Protein AF-A0A355V8D1-F1 (afdb_monomer_lite)

Foldseek 3Di:
DAPWEWEDEPQWTKAQQLARTHDPCVCVDPQFAFPDKAWQDDPPPDPGTYIYTYTPGHDDDPRIDTHHLVRNCVPVHDVSSVRVVSSSVVVVVCVVPVDD

Structure (mmCIF, N/CA/C/O backbone):
data_AF-A0A355V8D1-F1
#
_entry.id   AF-A0A355V8D1-F1
#
loop_
_atom_site.group_PDB
_atom_site.id
_atom_site.type_symbol
_atom_site.label_atom_id
_atom_site.label_alt_id
_atom_site.label_comp_id
_atom_site.label_asym_id
_atom_site.label_entity_id
_atom_site.label_seq_id
_atom_site.pdbx_PDB_ins_code
_atom_site.Cartn_x
_atom_site.Cartn_y
_atom_site.Cartn_z
_atom_site.occupancy
_atom_site.B_iso_or_equiv
_atom_site.auth_seq_id
_atom_site.auth_comp_id
_atom_site.auth_asym_id
_atom_site.auth_atom_id
_atom_site.pdbx_PDB_model_num
ATOM 1 N N . MET A 1 1 ? 16.409 -4.535 7.426 1.00 49.09 1 MET A N 1
ATOM 2 C CA . MET A 1 1 ? 14.971 -4.780 7.172 1.00 49.09 1 MET A CA 1
ATOM 3 C C . MET A 1 1 ? 14.286 -3.424 7.052 1.00 49.09 1 MET A C 1
ATOM 5 O O . MET A 1 1 ? 14.734 -2.518 7.747 1.00 49.09 1 MET A O 1
ATOM 9 N N . PRO A 1 2 ? 13.299 -3.250 6.157 1.00 59.41 2 PRO A N 1
ATOM 10 C CA . PRO A 1 2 ? 12.548 -1.995 6.030 1.00 59.41 2 PRO A CA 1
ATOM 11 C C . PRO A 1 2 ? 11.915 -1.615 7.371 1.00 59.41 2 PRO A C 1
ATOM 13 O O . PRO A 1 2 ? 11.513 -2.493 8.135 1.00 59.41 2 PRO A O 1
ATOM 16 N N . ALA A 1 3 ? 11.844 -0.319 7.663 1.00 76.69 3 ALA A N 1
ATOM 17 C CA . ALA A 1 3 ? 11.370 0.161 8.962 1.00 76.69 3 ALA A CA 1
ATOM 18 C C . ALA A 1 3 ? 9.845 0.016 9.118 1.00 76.69 3 ALA A C 1
ATOM 20 O O . ALA A 1 3 ? 9.352 -0.227 10.217 1.00 76.69 3 ALA A O 1
ATOM 21 N N . ALA A 1 4 ? 9.103 0.132 8.013 1.00 88.69 4 ALA A N 1
ATOM 22 C CA . ALA A 1 4 ? 7.654 -0.021 7.966 1.00 88.69 4 ALA A CA 1
ATOM 23 C C . ALA A 1 4 ? 7.181 -0.381 6.549 1.00 88.69 4 ALA A C 1
ATOM 25 O O . ALA A 1 4 ? 7.914 -0.212 5.568 1.00 88.69 4 ALA A O 1
ATOM 26 N N . VAL A 1 5 ? 5.942 -0.859 6.450 1.00 92.62 5 VAL A N 1
ATOM 27 C CA . VAL A 1 5 ? 5.268 -1.150 5.181 1.00 92.62 5 VAL A CA 1
ATOM 28 C C . VAL A 1 5 ? 3.942 -0.395 5.086 1.00 92.62 5 VAL A C 1
ATOM 30 O O . VAL A 1 5 ? 3.227 -0.261 6.074 1.00 92.62 5 VAL A O 1
ATOM 33 N N . ILE A 1 6 ? 3.611 0.101 3.899 1.00 94.19 6 ILE A N 1
ATOM 34 C CA . ILE A 1 6 ? 2.300 0.660 3.560 1.00 94.19 6 ILE A CA 1
ATOM 35 C C . ILE A 1 6 ? 1.554 -0.398 2.763 1.00 94.19 6 ILE A C 1
ATOM 37 O O . ILE A 1 6 ? 2.097 -0.943 1.803 1.00 94.19 6 ILE A O 1
ATOM 41 N N . LEU A 1 7 ? 0.321 -0.701 3.149 1.00 95.00 7 LEU A N 1
ATOM 42 C CA . LEU A 1 7 ? -0.472 -1.724 2.479 1.00 95.00 7 LEU A CA 1
ATOM 43 C C . LEU A 1 7 ? -1.506 -1.069 1.559 1.00 95.00 7 LEU A C 1
ATOM 45 O O . LEU A 1 7 ? -2.237 -0.172 1.979 1.00 95.00 7 LEU A O 1
ATOM 49 N N . PHE A 1 8 ? -1.578 -1.545 0.319 1.00 96.00 8 PHE A N 1
ATOM 50 C CA . PHE A 1 8 ? -2.573 -1.151 -0.672 1.00 96.00 8 PHE A CA 1
ATOM 51 C C . PHE A 1 8 ? -3.412 -2.351 -1.093 1.00 96.00 8 PHE A C 1
ATOM 53 O O . PHE A 1 8 ? -2.878 -3.417 -1.395 1.00 96.00 8 PHE A O 1
ATOM 60 N N . HIS A 1 9 ? -4.723 -2.152 -1.176 1.00 94.12 9 HIS A N 1
ATOM 61 C CA . HIS A 1 9 ? -5.671 -3.138 -1.685 1.00 94.12 9 HIS A CA 1
ATOM 62 C C . HIS A 1 9 ? -6.777 -2.412 -2.453 1.00 94.12 9 HIS A C 1
ATOM 64 O O . HIS A 1 9 ? -7.340 -1.446 -1.943 1.00 94.12 9 HIS A O 1
ATOM 70 N N . GLU A 1 10 ? -7.047 -2.838 -3.690 1.00 90.25 10 GLU A N 1
ATOM 71 C CA . GLU A 1 10 ? -8.132 -2.298 -4.535 1.00 90.25 10 GLU A CA 1
ATOM 72 C C . GLU A 1 10 ? -8.180 -0.755 -4.605 1.00 90.25 10 GLU A C 1
ATOM 74 O O . GLU A 1 10 ? -9.225 -0.126 -4.472 1.00 90.25 10 GLU A O 1
ATOM 79 N N . GLY A 1 11 ? -7.018 -0.113 -4.783 1.00 87.75 11 GLY A N 1
ATOM 80 C CA . GLY A 1 11 ? -6.917 1.352 -4.887 1.00 87.75 11 GLY A CA 1
ATOM 81 C C . GLY A 1 11 ? -7.074 2.114 -3.563 1.00 87.75 11 GLY A C 1
ATOM 82 O O . GLY A 1 11 ? -7.019 3.345 -3.557 1.00 87.75 11 GLY A O 1
ATOM 83 N N . SER A 1 12 ? -7.220 1.405 -2.444 1.00 94.56 12 SER A N 1
ATOM 84 C CA . SER A 1 12 ? -7.277 1.971 -1.096 1.00 94.56 12 SER A CA 1
ATOM 85 C C . SER A 1 12 ? -5.964 1.748 -0.351 1.00 94.56 12 SER A C 1
ATOM 87 O O . SER A 1 12 ? -5.318 0.708 -0.509 1.00 94.56 12 SER A O 1
ATOM 89 N N . VAL A 1 13 ? -5.585 2.716 0.484 1.00 95.31 13 VAL A N 1
ATOM 90 C CA . VAL A 1 13 ? -4.562 2.518 1.513 1.00 95.31 13 VAL A CA 1
ATOM 91 C C . VAL A 1 13 ? -5.233 1.890 2.729 1.00 95.31 13 VAL A C 1
ATOM 93 O O . VAL A 1 13 ? -6.330 2.287 3.118 1.00 95.31 13 VAL A O 1
ATOM 96 N N . LEU A 1 14 ? -4.602 0.882 3.317 1.00 95.00 14 LEU A N 1
ATOM 97 C CA . LEU A 1 14 ? -5.120 0.223 4.510 1.00 95.00 14 LEU A CA 1
ATOM 98 C C . LEU A 1 14 ? -4.490 0.887 5.727 1.00 95.00 14 LEU A C 1
ATOM 100 O O . LEU A 1 14 ? -3.265 0.870 5.873 1.00 95.00 14 LEU A O 1
ATOM 104 N N . LEU A 1 15 ? -5.307 1.472 6.594 1.00 93.75 15 LEU A N 1
ATOM 105 C CA . LEU A 1 15 ? -4.838 2.073 7.835 1.00 93.75 15 LEU A CA 1
ATOM 106 C C . LEU A 1 15 ? -4.874 1.051 8.973 1.00 93.75 15 LEU A C 1
ATOM 108 O O . LEU A 1 15 ? -5.719 0.159 9.007 1.00 93.75 15 LEU A O 1
ATOM 112 N N . ASN A 1 16 ? -3.933 1.208 9.896 1.00 91.31 16 ASN A N 1
ATOM 113 C CA . ASN A 1 16 ? -3.839 0.530 11.177 1.00 91.31 16 ASN A CA 1
ATOM 114 C C . ASN A 1 16 ? -4.190 1.541 12.271 1.00 91.31 16 ASN A C 1
ATOM 116 O O . ASN A 1 16 ? -3.335 2.350 12.646 1.00 91.31 16 ASN A O 1
ATOM 120 N N . ASN A 1 17 ? -5.433 1.509 12.760 1.00 88.50 17 ASN A N 1
ATOM 121 C CA . ASN A 1 17 ? -5.942 2.466 13.750 1.00 88.50 17 ASN A CA 1
ATOM 122 C C . ASN A 1 17 ? -5.675 3.929 13.323 1.00 88.50 17 ASN A C 1
ATOM 124 O O . ASN A 1 17 ? -4.987 4.682 14.022 1.00 88.50 17 ASN A O 1
ATOM 128 N N . GLY A 1 18 ? -6.119 4.301 12.117 1.00 89.00 18 GLY A N 1
ATOM 129 C CA . GLY A 1 18 ? -5.912 5.633 11.536 1.00 89.00 18 GLY A CA 1
ATOM 130 C C . GLY A 1 18 ? -4.498 5.956 11.021 1.00 89.00 18 GLY A C 1
ATOM 131 O O . GLY A 1 18 ? -4.275 7.061 10.530 1.00 89.00 18 GLY A O 1
ATOM 132 N N . ARG A 1 19 ? -3.519 5.040 11.100 1.00 90.62 19 ARG A N 1
ATOM 133 C CA . ARG A 1 19 ? -2.147 5.267 10.590 1.00 90.62 19 ARG A CA 1
ATOM 134 C C . ARG A 1 19 ? -1.833 4.413 9.357 1.00 90.62 19 ARG A C 1
ATOM 136 O O . ARG A 1 19 ? -2.101 3.218 9.383 1.00 90.62 19 ARG A O 1
ATOM 143 N N . PRO A 1 20 ? -1.177 4.948 8.311 1.00 91.56 20 PRO A N 1
ATOM 144 C CA . PRO A 1 20 ? -0.887 4.186 7.089 1.00 91.56 20 PRO A CA 1
ATOM 145 C C . PRO A 1 20 ? 0.327 3.248 7.205 1.00 91.56 20 PRO A C 1
ATOM 147 O O . PRO A 1 20 ? 0.560 2.424 6.323 1.00 91.56 20 PRO A O 1
ATOM 150 N N . LEU A 1 21 ? 1.133 3.392 8.262 1.00 90.69 21 LEU A N 1
ATOM 151 C CA . LEU A 1 21 ? 2.359 2.621 8.462 1.00 90.69 21 LEU A CA 1
ATOM 152 C C . LEU A 1 21 ? 2.091 1.369 9.296 1.00 90.69 21 LEU A C 1
ATOM 154 O O . LEU A 1 21 ? 1.620 1.439 10.434 1.00 90.69 21 LEU A O 1
ATOM 158 N N . TRP A 1 22 ? 2.474 0.226 8.742 1.00 92.06 22 TRP A N 1
ATOM 159 C CA . TRP A 1 22 ? 2.381 -1.079 9.374 1.00 92.06 22 TRP A CA 1
ATOM 160 C C . TRP A 1 22 ? 3.756 -1.618 9.747 1.00 92.06 22 TRP A C 1
ATOM 162 O O . TRP A 1 22 ? 4.767 -1.336 9.098 1.00 92.06 22 TRP A O 1
ATOM 172 N N . ASN A 1 23 ? 3.779 -2.474 10.767 1.00 90.62 23 ASN A N 1
ATOM 173 C CA . ASN A 1 23 ? 4.934 -3.320 11.023 1.00 90.62 23 ASN A CA 1
ATOM 174 C C . ASN A 1 23 ? 5.085 -4.335 9.866 1.00 90.62 23 ASN A C 1
ATOM 176 O O . ASN A 1 23 ? 4.093 -4.992 9.536 1.00 90.62 23 ASN A O 1
ATOM 180 N N . PRO A 1 24 ? 6.287 -4.528 9.286 1.00 91.12 24 PRO A N 1
ATOM 181 C CA . PRO A 1 24 ? 6.505 -5.467 8.180 1.00 91.12 24 PRO A CA 1
ATOM 182 C C . PRO A 1 24 ? 6.052 -6.907 8.458 1.00 91.12 24 PRO A C 1
ATOM 184 O O . PRO A 1 24 ? 5.682 -7.620 7.529 1.00 91.12 24 PRO A O 1
ATOM 187 N N . ASN A 1 25 ? 5.995 -7.327 9.728 1.00 90.81 25 ASN A N 1
ATOM 188 C CA . ASN A 1 25 ? 5.496 -8.645 10.128 1.00 90.81 25 ASN A CA 1
ATOM 189 C C . ASN A 1 25 ? 4.038 -8.901 9.714 1.00 90.81 25 ASN A C 1
ATOM 191 O O . ASN A 1 25 ? 3.621 -10.057 9.670 1.00 90.81 25 ASN A O 1
ATOM 195 N N . VAL A 1 26 ? 3.262 -7.859 9.384 1.00 90.81 26 VAL A N 1
ATOM 196 C CA . VAL A 1 26 ? 1.907 -8.014 8.833 1.00 90.81 26 VAL A CA 1
ATOM 197 C C . VAL A 1 26 ? 1.903 -8.835 7.539 1.00 90.81 26 VAL A C 1
ATOM 199 O O . VAL A 1 26 ? 0.948 -9.564 7.294 1.00 90.81 26 VAL A O 1
ATOM 202 N N . LEU A 1 27 ? 2.987 -8.785 6.755 1.00 91.06 27 LEU A N 1
ATOM 203 C CA . LEU A 1 27 ? 3.125 -9.532 5.503 1.00 91.06 27 LEU A CA 1
ATOM 204 C C . LEU A 1 27 ? 3.294 -11.042 5.716 1.00 91.06 27 LEU A C 1
ATOM 206 O O . LEU A 1 27 ? 3.048 -11.812 4.797 1.00 91.06 27 LEU A O 1
ATOM 210 N N . ASN A 1 28 ? 3.679 -11.473 6.921 1.00 90.44 28 ASN A N 1
ATOM 211 C CA . ASN A 1 28 ? 3.823 -12.891 7.263 1.00 90.44 28 ASN A CA 1
ATOM 212 C C . ASN A 1 28 ? 2.492 -13.536 7.683 1.00 90.44 28 ASN A C 1
ATOM 214 O O . ASN A 1 28 ? 2.457 -14.720 8.020 1.00 90.44 28 ASN A O 1
ATOM 218 N N . ARG A 1 29 ? 1.394 -12.768 7.733 1.00 88.44 29 ARG A N 1
ATOM 219 C CA . ARG A 1 29 ? 0.077 -13.302 8.093 1.00 88.44 29 ARG A CA 1
ATOM 220 C C . ARG A 1 29 ? -0.445 -14.195 6.961 1.00 88.44 29 ARG A C 1
ATOM 222 O O . ARG A 1 29 ? -0.386 -13.788 5.806 1.00 88.44 29 ARG A O 1
ATOM 229 N N . PRO A 1 30 ? -1.046 -15.356 7.273 1.00 86.00 30 PRO A N 1
ATOM 230 C CA . PRO A 1 30 ? -1.548 -16.281 6.254 1.00 86.00 30 PRO A CA 1
ATOM 231 C C . PRO A 1 30 ? -2.704 -15.700 5.425 1.00 86.00 30 PRO A C 1
ATOM 233 O O . PRO A 1 30 ? -2.950 -16.143 4.310 1.00 86.00 30 PRO A O 1
ATOM 236 N N . ASP A 1 31 ? -3.410 -14.704 5.963 1.00 86.19 31 ASP A N 1
ATOM 237 C CA . ASP A 1 31 ? -4.537 -14.044 5.298 1.00 86.19 31 ASP A CA 1
ATOM 238 C C . ASP A 1 31 ? -4.124 -12.866 4.396 1.00 86.19 31 ASP A C 1
ATOM 240 O O . ASP A 1 31 ? -4.991 -12.179 3.850 1.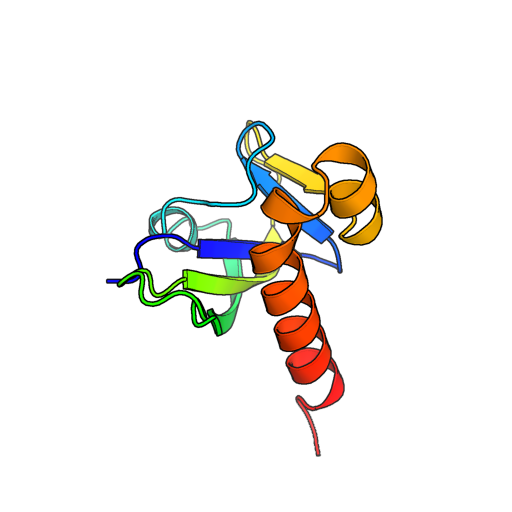00 86.19 31 ASP A O 1
ATOM 244 N N . VAL A 1 32 ? -2.820 -12.607 4.260 1.00 89.44 32 VAL A N 1
ATOM 245 C CA . VAL A 1 32 ? -2.268 -11.558 3.398 1.00 89.44 32 VAL A CA 1
ATOM 246 C C . VAL A 1 32 ? -1.684 -12.211 2.153 1.00 89.44 32 VAL A C 1
ATOM 248 O O . VAL A 1 32 ? -0.662 -12.891 2.214 1.00 89.44 32 VAL A O 1
ATOM 251 N N . VAL A 1 33 ? -2.326 -11.984 1.006 1.00 92.12 33 VAL A N 1
ATOM 252 C CA . VAL A 1 33 ? -1.813 -12.447 -0.288 1.00 92.12 33 VAL A CA 1
ATOM 253 C C . VAL A 1 33 ? -1.145 -11.276 -0.990 1.00 92.12 33 VAL A C 1
ATOM 255 O O . VAL A 1 33 ? -1.800 -10.318 -1.403 1.00 92.12 33 VAL A O 1
ATOM 258 N N . LEU A 1 34 ? 0.178 -11.342 -1.090 1.00 93.19 34 LEU A N 1
ATOM 259 C CA . LEU A 1 34 ? 1.003 -10.291 -1.667 1.00 93.19 34 LEU A CA 1
ATOM 260 C C . LEU A 1 34 ? 1.036 -10.408 -3.196 1.00 93.19 34 LEU A C 1
ATOM 262 O O . LEU A 1 34 ? 1.538 -11.391 -3.736 1.00 93.19 34 LEU A O 1
ATOM 266 N N . ARG A 1 35 ? 0.578 -9.362 -3.885 1.00 93.81 35 ARG A N 1
ATOM 267 C CA . ARG A 1 35 ? 0.714 -9.209 -5.339 1.00 93.81 35 ARG A CA 1
ATOM 268 C C . ARG A 1 35 ? 2.096 -8.686 -5.720 1.00 93.81 35 ARG A C 1
ATOM 270 O O . ARG A 1 35 ? 2.681 -9.131 -6.706 1.00 93.81 35 ARG A O 1
ATOM 277 N N . ALA A 1 36 ? 2.572 -7.678 -4.991 1.00 93.69 36 ALA A N 1
ATOM 278 C CA . ALA A 1 36 ? 3.840 -7.006 -5.254 1.00 93.69 36 ALA A CA 1
ATOM 279 C C . ALA A 1 36 ? 4.365 -6.308 -3.999 1.00 93.69 36 ALA A C 1
ATOM 281 O O . ALA A 1 36 ? 3.584 -5.854 -3.164 1.00 93.69 36 ALA A O 1
ATOM 282 N N . LEU A 1 37 ? 5.685 -6.164 -3.909 1.00 94.06 37 LEU A N 1
ATOM 283 C CA . LEU A 1 37 ? 6.361 -5.403 -2.865 1.00 94.06 37 LEU A CA 1
ATOM 284 C C . LEU A 1 37 ? 7.374 -4.477 -3.523 1.00 94.06 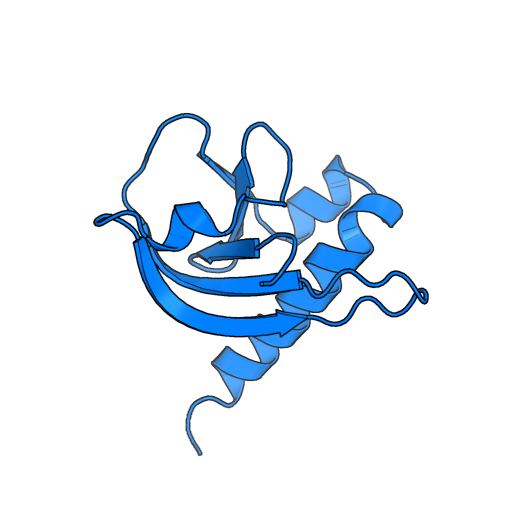37 LEU A C 1
ATOM 286 O O . LEU A 1 37 ? 8.305 -4.945 -4.176 1.00 94.06 37 LEU A O 1
ATOM 290 N N . LEU A 1 38 ? 7.174 -3.172 -3.377 1.00 91.56 38 LEU A N 1
ATOM 291 C CA . LEU A 1 38 ? 7.976 -2.156 -4.050 1.00 91.56 38 LEU A CA 1
ATOM 292 C C . LEU A 1 38 ? 8.665 -1.275 -2.998 1.00 91.56 38 LEU A C 1
ATOM 294 O O . LEU A 1 38 ? 8.027 -0.891 -2.013 1.00 91.56 38 LEU A O 1
ATOM 298 N N . PRO A 1 39 ? 9.956 -0.949 -3.154 1.00 88.56 39 PRO A N 1
ATOM 299 C CA . PRO A 1 39 ? 10.628 -0.015 -2.261 1.00 88.56 39 PRO A CA 1
ATOM 300 C C . PRO A 1 39 ? 10.136 1.416 -2.519 1.00 88.56 39 PRO A C 1
ATOM 302 O O . PRO A 1 39 ? 10.036 1.847 -3.665 1.00 88.56 39 PRO A O 1
ATOM 305 N N . VAL A 1 40 ? 9.865 2.163 -1.450 1.00 85.06 40 VAL A N 1
ATOM 306 C CA . VAL A 1 40 ? 9.541 3.593 -1.497 1.00 85.06 40 VAL A CA 1
ATOM 307 C C . VAL A 1 40 ? 10.633 4.336 -0.737 1.00 85.06 40 VAL A C 1
ATOM 309 O O . VAL A 1 40 ? 10.786 4.167 0.474 1.00 85.06 40 VAL A O 1
ATOM 312 N N . ALA A 1 41 ? 11.415 5.134 -1.460 1.00 71.62 41 ALA A N 1
ATOM 313 C CA . ALA A 1 41 ? 12.435 5.978 -0.857 1.00 71.62 41 ALA A CA 1
AT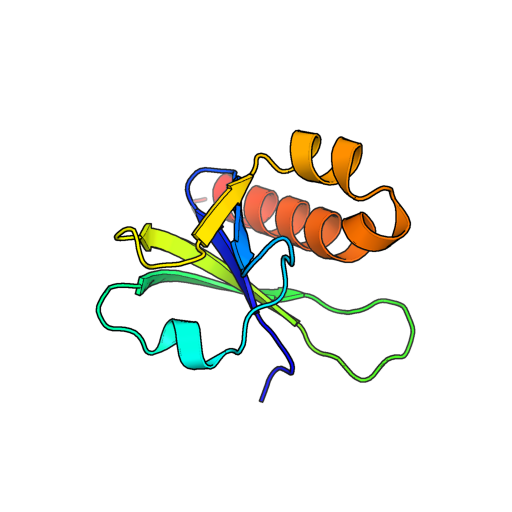OM 314 C C . ALA A 1 41 ? 11.789 7.150 -0.100 1.00 71.62 41 ALA A C 1
ATOM 316 O O . ALA A 1 41 ? 10.766 7.700 -0.522 1.00 71.62 41 ALA A O 1
ATOM 317 N N . ASP A 1 42 ? 12.405 7.536 1.013 1.00 67.50 42 ASP A N 1
ATOM 318 C CA . ASP A 1 42 ? 12.136 8.814 1.658 1.00 67.50 42 ASP A CA 1
ATOM 319 C C . ASP A 1 42 ? 13.109 9.860 1.099 1.00 67.50 42 ASP A C 1
ATOM 321 O O . ASP A 1 42 ? 14.322 9.664 1.143 1.00 67.50 42 ASP A O 1
ATOM 325 N N . GLU A 1 43 ? 12.605 10.957 0.533 1.00 58.88 43 GLU A N 1
ATOM 326 C CA . GLU A 1 43 ? 13.445 11.988 -0.105 1.00 58.88 43 GLU A CA 1
ATOM 327 C C . GLU A 1 43 ? 14.069 12.983 0.893 1.00 58.88 43 GLU A C 1
ATOM 329 O O . GLU A 1 43 ? 14.687 13.962 0.489 1.00 58.88 43 GLU A O 1
ATOM 334 N N . ALA A 1 44 ? 13.973 12.742 2.202 1.00 51.12 44 ALA A N 1
ATOM 335 C CA . ALA A 1 44 ? 14.392 13.707 3.222 1.00 51.12 44 ALA A CA 1
ATOM 336 C C . ALA A 1 44 ? 15.591 13.262 4.080 1.00 51.12 44 ALA A C 1
ATOM 338 O O . ALA A 1 44 ? 15.642 13.571 5.267 1.00 51.12 44 ALA A O 1
ATOM 339 N N . GLY A 1 45 ? 16.553 12.507 3.531 1.00 46.47 45 GLY A N 1
ATOM 340 C CA . GLY A 1 45 ? 17.794 12.156 4.250 1.00 46.47 45 GLY A CA 1
ATOM 341 C C . GLY A 1 45 ? 17.604 11.301 5.517 1.00 46.47 45 GLY A C 1
ATOM 342 O O . GLY A 1 45 ? 18.569 11.021 6.227 1.00 46.47 45 GLY A O 1
ATOM 343 N N . GLY A 1 46 ? 16.375 10.863 5.798 1.00 51.62 46 GLY A N 1
ATOM 344 C CA . GLY A 1 46 ? 16.052 9.896 6.833 1.00 51.62 46 GLY A CA 1
ATOM 345 C C . GLY A 1 46 ? 16.339 8.486 6.331 1.00 51.62 46 GLY A C 1
ATOM 346 O O . GLY A 1 46 ? 15.905 8.097 5.252 1.00 51.62 46 GLY A O 1
ATOM 347 N N . ALA A 1 47 ? 17.046 7.689 7.128 1.00 50.97 47 ALA A N 1
ATOM 348 C CA . ALA A 1 47 ? 17.422 6.305 6.822 1.00 50.97 47 ALA A CA 1
ATOM 349 C C . ALA A 1 47 ? 16.235 5.304 6.785 1.00 50.97 47 ALA A C 1
ATOM 351 O O . ALA A 1 47 ? 16.414 4.105 7.005 1.00 50.97 47 ALA A O 1
ATOM 352 N N . GLY A 1 48 ? 15.007 5.776 6.554 1.00 62.38 48 GLY A N 1
ATOM 353 C CA . GLY A 1 48 ? 13.799 4.963 6.517 1.00 62.38 48 GLY A CA 1
ATOM 354 C C . GLY A 1 48 ? 13.500 4.473 5.106 1.00 62.38 48 GLY A C 1
ATOM 355 O O . GLY A 1 48 ? 12.866 5.173 4.326 1.00 62.38 48 GLY A O 1
ATOM 356 N N . VAL A 1 49 ? 13.910 3.248 4.776 1.00 70.50 49 VAL A N 1
ATOM 357 C CA . VAL A 1 49 ? 13.369 2.560 3.595 1.00 70.50 49 VAL A CA 1
ATOM 358 C C . VAL A 1 49 ? 11.980 2.045 3.958 1.00 70.50 49 VAL A C 1
ATOM 360 O O . VAL A 1 49 ? 11.848 1.127 4.777 1.00 70.50 49 VAL A O 1
ATOM 363 N N . TYR A 1 50 ? 10.954 2.639 3.354 1.00 83.62 50 TYR A N 1
ATOM 364 C CA . TYR A 1 50 ? 9.595 2.120 3.408 1.00 83.62 50 TYR A CA 1
ATOM 365 C C . TYR A 1 50 ? 9.396 1.118 2.277 1.00 83.62 50 TYR A C 1
ATOM 367 O O . TYR A 1 50 ? 10.028 1.188 1.221 1.00 83.62 50 TYR A O 1
ATOM 375 N N . GLN A 1 51 ? 8.492 0.176 2.488 1.00 90.94 51 GLN A N 1
ATOM 376 C CA . GLN A 1 51 ? 7.976 -0.648 1.406 1.00 90.94 51 GLN A CA 1
ATOM 377 C C . GLN A 1 51 ? 6.505 -0.347 1.196 1.00 90.94 51 GLN A C 1
ATOM 379 O O . GLN A 1 51 ? 5.788 -0.036 2.143 1.00 90.94 51 GLN A O 1
ATOM 384 N N . VAL A 1 52 ? 6.047 -0.481 -0.040 1.00 94.25 52 VAL A N 1
ATOM 385 C CA . VAL A 1 52 ? 4.628 -0.562 -0.349 1.00 94.25 52 VAL A CA 1
ATOM 386 C C . VAL A 1 52 ? 4.302 -1.981 -0.793 1.00 94.25 52 VAL A C 1
ATOM 388 O O . VAL A 1 52 ? 4.929 -2.520 -1.704 1.00 94.25 52 VAL A O 1
ATOM 391 N N . ALA A 1 53 ? 3.343 -2.598 -0.114 1.00 95.06 53 ALA A N 1
ATOM 392 C CA . ALA A 1 53 ? 2.817 -3.907 -0.447 1.00 95.06 53 ALA A CA 1
ATOM 393 C C . ALA A 1 53 ? 1.476 -3.738 -1.158 1.00 95.06 53 ALA A C 1
ATOM 395 O O . ALA A 1 53 ? 0.542 -3.156 -0.608 1.00 95.06 53 ALA A O 1
ATOM 396 N N . VAL A 1 54 ? 1.381 -4.267 -2.372 1.00 95.62 54 VAL A N 1
ATOM 397 C CA . VAL A 1 54 ? 0.122 -4.391 -3.106 1.00 95.62 54 VAL A CA 1
ATOM 398 C C . VAL A 1 54 ? -0.441 -5.765 -2.798 1.00 95.62 54 VAL A C 1
ATOM 400 O O . VAL A 1 54 ? 0.246 -6.765 -3.005 1.00 95.62 54 VAL A O 1
ATOM 403 N N . LEU A 1 55 ? -1.666 -5.819 -2.295 1.00 94.81 55 LEU A N 1
ATOM 404 C CA . LEU A 1 55 ? -2.329 -7.059 -1.912 1.00 94.81 55 LEU A CA 1
ATOM 405 C C . LEU A 1 55 ? -3.300 -7.506 -3.011 1.00 94.81 55 LEU A C 1
ATOM 407 O O . LEU A 1 55 ? -3.997 -6.682 -3.601 1.00 94.81 55 LEU A O 1
ATOM 411 N N . ASP A 1 56 ? -3.332 -8.811 -3.283 1.00 91.25 56 ASP A N 1
ATOM 412 C CA . ASP A 1 56 ? -4.315 -9.455 -4.167 1.00 91.25 56 ASP A CA 1
ATOM 413 C C . ASP A 1 56 ? -5.644 -9.698 -3.456 1.00 91.25 56 ASP A C 1
ATOM 415 O O . ASP A 1 56 ? -6.708 -9.607 -4.056 1.00 91.25 56 ASP A O 1
A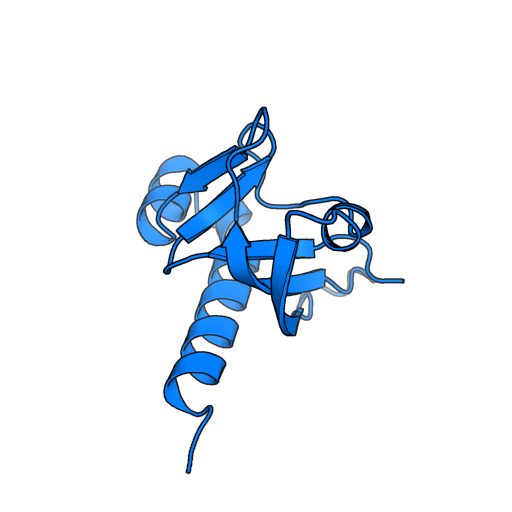TOM 419 N N . SER A 1 57 ? -5.554 -10.052 -2.179 1.00 84.69 57 SER A N 1
ATOM 420 C CA . SER A 1 57 ? -6.687 -10.344 -1.322 1.00 84.69 57 SER A CA 1
ATOM 421 C C . SER A 1 57 ? -6.298 -10.033 0.112 1.00 84.69 57 SER A C 1
ATOM 423 O O . SER A 1 57 ? -5.171 -10.295 0.545 1.00 84.69 57 SER A O 1
ATOM 425 N N . LEU A 1 58 ? -7.270 -9.529 0.857 1.00 80.81 58 LEU A N 1
ATOM 426 C CA . LEU A 1 58 ? -7.165 -9.252 2.274 1.00 80.81 58 LEU A CA 1
ATOM 427 C C . LEU A 1 58 ? -8.438 -9.752 2.955 1.00 80.81 58 LEU A C 1
ATOM 429 O O . LEU A 1 58 ? -9.529 -9.266 2.659 1.00 80.81 58 LEU A O 1
ATOM 433 N N . LYS A 1 59 ? -8.314 -10.681 3.907 1.00 81.38 59 LYS A N 1
ATOM 434 C CA . LYS A 1 59 ? -9.438 -10.936 4.816 1.00 81.38 59 LYS A CA 1
ATOM 435 C C . LYS A 1 59 ? -9.501 -9.839 5.880 1.00 81.38 59 LYS A C 1
ATOM 437 O O . LYS A 1 59 ? -8.448 -9.461 6.399 1.00 81.38 59 LYS A O 1
ATOM 442 N N . PRO A 1 60 ? -10.700 -9.362 6.255 1.00 76.62 60 PRO A N 1
ATOM 443 C CA . PRO A 1 60 ? -10.844 -8.393 7.333 1.00 76.62 60 PRO A CA 1
ATOM 444 C C . PRO A 1 60 ? -10.221 -8.923 8.626 1.00 76.62 60 PRO A C 1
ATOM 446 O O . PRO A 1 60 ? -10.495 -10.049 9.042 1.00 76.62 60 PRO A O 1
ATOM 449 N N . PHE A 1 61 ? -9.402 -8.107 9.281 1.00 79.50 61 PHE A N 1
ATOM 450 C CA . PHE A 1 61 ? -8.918 -8.374 10.632 1.00 79.50 61 PHE A CA 1
ATOM 451 C C . PHE A 1 61 ? -8.953 -7.083 11.465 1.00 79.50 61 PHE A C 1
ATOM 453 O O . PHE A 1 61 ? -9.042 -5.997 10.894 1.00 79.50 61 PHE A O 1
ATOM 460 N N . PRO A 1 62 ? -8.951 -7.165 12.808 1.00 78.75 62 PRO A N 1
ATOM 461 C CA . PRO A 1 62 ? -9.274 -6.021 13.660 1.00 78.75 62 PRO A CA 1
ATOM 462 C C . PRO A 1 62 ? -8.380 -4.798 13.417 1.00 78.75 62 PRO A C 1
ATOM 464 O O . PRO A 1 62 ? -7.160 -4.935 13.329 1.00 78.75 62 PRO A O 1
ATOM 467 N N . GLY A 1 63 ? -8.995 -3.612 13.352 1.00 80.00 63 GLY A N 1
ATOM 468 C CA . GLY A 1 63 ? -8.297 -2.326 13.219 1.00 80.00 63 GLY A CA 1
ATOM 469 C C . GLY A 1 63 ? -7.834 -1.974 11.804 1.00 80.00 63 GLY A C 1
ATOM 470 O O . GLY A 1 63 ? -7.101 -0.998 11.651 1.00 80.00 63 GLY A O 1
ATOM 471 N N . ILE A 1 64 ? -8.230 -2.758 10.791 1.00 89.31 64 ILE A N 1
ATOM 472 C CA . ILE A 1 64 ? -7.978 -2.426 9.389 1.00 89.31 64 ILE A CA 1
ATOM 473 C C . ILE A 1 64 ? -9.067 -1.513 8.837 1.00 89.31 64 ILE A C 1
ATOM 475 O O . ILE A 1 64 ? -10.256 -1.831 8.885 1.00 89.31 64 ILE A O 1
ATOM 479 N N . GLU A 1 65 ? -8.644 -0.389 8.280 1.00 92.31 65 GLU A N 1
ATOM 480 C CA . GLU A 1 65 ? -9.537 0.635 7.745 1.00 92.31 65 GLU A CA 1
ATOM 481 C C . GLU A 1 65 ? -9.114 0.934 6.300 1.00 92.31 65 GLU A C 1
ATOM 483 O O . GLU A 1 65 ? -8.105 1.611 6.083 1.00 92.31 65 GLU A O 1
ATOM 488 N N . PRO A 1 66 ? -9.811 0.392 5.285 1.00 93.31 66 PRO A N 1
ATOM 489 C CA . PRO A 1 66 ? -9.547 0.756 3.902 1.00 93.31 66 PRO A CA 1
ATOM 490 C C . PRO A 1 66 ? -10.023 2.187 3.651 1.00 93.31 66 PRO A C 1
ATOM 492 O O . PRO A 1 66 ? -11.204 2.493 3.802 1.00 93.31 66 PRO A O 1
ATOM 495 N N . VAL A 1 67 ? -9.101 3.056 3.244 1.00 95.00 67 VAL A N 1
ATOM 496 C CA . VAL A 1 67 ? -9.385 4.459 2.939 1.00 95.00 67 VAL A CA 1
ATOM 497 C C . VAL A 1 67 ? -8.896 4.780 1.533 1.00 95.00 67 VAL A C 1
ATOM 499 O O . VAL A 1 67 ? -7.770 4.458 1.146 1.00 95.00 67 VAL A O 1
ATOM 502 N N . GLY A 1 68 ? -9.742 5.437 0.739 1.00 95.19 68 GLY A N 1
ATOM 503 C CA . GLY A 1 68 ? -9.341 5.907 -0.583 1.00 95.19 68 GLY A CA 1
ATOM 504 C C . GLY A 1 68 ? -8.214 6.936 -0.467 1.00 95.19 68 GLY A C 1
ATOM 505 O O . GLY A 1 68 ? -8.267 7.829 0.372 1.00 95.19 68 GLY A O 1
ATOM 506 N N . VAL A 1 69 ? -7.206 6.873 -1.337 1.00 93.06 69 VAL A N 1
ATOM 507 C CA . VAL A 1 69 ? -6.018 7.753 -1.261 1.00 93.06 69 VAL A CA 1
ATOM 508 C C . VAL A 1 69 ? -6.389 9.243 -1.210 1.00 93.06 69 VAL A C 1
ATOM 510 O O . VAL A 1 69 ? -5.812 10.010 -0.441 1.00 93.06 69 VAL A O 1
ATOM 513 N N . ARG A 1 70 ? -7.391 9.657 -1.997 1.00 92.31 70 ARG A N 1
ATOM 514 C CA . ARG A 1 70 ? -7.899 11.037 -1.986 1.00 92.31 70 ARG A CA 1
ATOM 515 C C . ARG A 1 70 ? -8.583 11.395 -0.667 1.00 92.31 70 ARG A C 1
ATOM 517 O O . ARG A 1 70 ? -8.418 12.513 -0.198 1.00 92.31 70 ARG A O 1
ATOM 524 N N . GLN A 1 71 ? -9.346 10.472 -0.090 1.00 94.00 71 GLN A N 1
ATOM 525 C CA . GLN A 1 71 ? -9.983 10.677 1.209 1.00 94.00 71 GLN A CA 1
ATOM 526 C C . GLN A 1 71 ? -8.922 10.816 2.305 1.00 94.00 71 GLN A C 1
ATOM 528 O O . GLN A 1 71 ? -8.964 11.774 3.068 1.00 94.00 71 GLN A O 1
ATOM 533 N N . PHE A 1 72 ? -7.906 9.950 2.296 1.00 93.62 72 PHE A N 1
ATOM 534 C CA . PHE A 1 72 ? -6.789 10.026 3.234 1.00 93.62 72 PHE A CA 1
ATOM 535 C C . PHE A 1 72 ? -6.065 11.383 3.172 1.00 93.62 72 PHE A C 1
ATOM 537 O O . PHE A 1 72 ? -5.781 11.969 4.214 1.00 93.62 72 PHE A O 1
ATOM 544 N N . LEU A 1 73 ? -5.826 11.927 1.968 1.00 92.06 73 LEU A N 1
ATOM 545 C CA . LEU A 1 73 ? -5.275 13.280 1.796 1.00 92.06 73 LEU A CA 1
ATOM 546 C C . LEU A 1 73 ? -6.144 14.351 2.472 1.00 92.06 73 LEU A C 1
ATOM 548 O O . LEU A 1 73 ? -5.615 15.238 3.138 1.00 92.06 73 LEU A O 1
ATOM 552 N N . LEU A 1 74 ? -7.464 14.283 2.280 1.00 93.38 74 LEU A N 1
ATOM 553 C CA . LEU A 1 74 ? -8.398 15.267 2.829 1.00 93.38 74 LEU A CA 1
ATOM 554 C C . LEU A 1 74 ? -8.468 15.209 4.360 1.00 93.38 74 LEU A C 1
ATOM 556 O O . LEU A 1 74 ? -8.591 16.251 4.995 1.00 93.38 74 LEU A O 1
ATOM 560 N N . GLU A 1 75 ? -8.374 14.014 4.943 1.00 91.62 75 GLU A N 1
ATOM 561 C CA . GLU A 1 75 ? -8.495 13.801 6.390 1.00 91.62 75 GLU A CA 1
ATOM 562 C C . GLU A 1 75 ? -7.175 14.021 7.145 1.00 91.62 75 GLU A C 1
ATOM 564 O O . GLU A 1 75 ? -7.180 14.561 8.248 1.00 91.62 75 GLU A O 1
ATOM 569 N N . SER A 1 76 ? -6.040 13.620 6.562 1.00 88.25 76 SER A N 1
ATOM 570 C CA . SER A 1 76 ? -4.732 13.620 7.244 1.00 88.25 76 SER A CA 1
ATOM 571 C C . SER A 1 76 ? -3.838 14.815 6.897 1.00 88.25 76 SER A C 1
ATOM 573 O O . SER A 1 76 ? -2.817 15.029 7.557 1.00 88.25 76 SER A O 1
ATOM 575 N N . GLY A 1 77 ? -4.199 15.581 5.863 1.00 88.56 77 GLY A N 1
ATOM 576 C CA . GLY A 1 77 ? -3.427 16.719 5.368 1.00 88.56 77 GLY A CA 1
ATOM 577 C C . GLY A 1 77 ? -2.180 16.331 4.561 1.00 88.56 77 GLY A C 1
ATOM 578 O O . GLY A 1 77 ? -1.800 15.164 4.457 1.00 88.56 77 GLY A O 1
ATOM 579 N N . PHE A 1 78 ? -1.536 17.337 3.960 1.00 84.38 78 PHE A N 1
A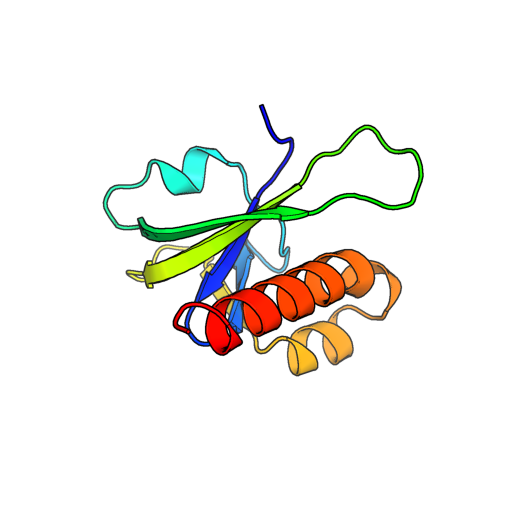TOM 580 C CA . PHE A 1 78 ? -0.437 17.151 3.001 1.00 84.38 78 PHE A CA 1
ATOM 581 C C . PHE A 1 78 ? 0.827 16.523 3.602 1.00 84.38 78 PHE A C 1
ATOM 583 O O . PHE A 1 78 ? 1.423 15.650 2.969 1.00 84.38 78 PHE A O 1
ATOM 590 N N . ASP A 1 79 ? 1.215 16.918 4.814 1.00 79.56 79 ASP A N 1
ATOM 591 C CA . ASP A 1 79 ? 2.448 16.431 5.447 1.00 79.56 79 ASP A CA 1
ATOM 592 C C . ASP A 1 79 ? 2.393 14.911 5.657 1.00 79.56 79 ASP A C 1
ATOM 594 O O . ASP A 1 79 ? 3.269 14.169 5.199 1.00 79.56 79 ASP A O 1
ATOM 598 N N . SER A 1 80 ? 1.289 14.438 6.243 1.00 78.38 80 SER A N 1
ATOM 599 C CA . SER A 1 80 ? 0.990 13.016 6.449 1.00 78.38 80 SER A CA 1
ATOM 600 C C . SER A 1 80 ? 0.770 12.262 5.133 1.00 78.38 80 SER A C 1
ATOM 602 O O . SER A 1 80 ? 1.027 11.060 5.046 1.00 78.38 80 SER A O 1
ATOM 604 N N . PHE A 1 81 ? 0.296 12.958 4.094 1.00 87.44 81 PHE A N 1
ATOM 605 C CA . PHE A 1 81 ? 0.034 12.373 2.784 1.00 87.44 81 PHE A CA 1
ATOM 606 C C . PHE A 1 81 ? 1.299 12.086 1.980 1.00 87.44 81 PHE A C 1
ATOM 608 O O . PHE A 1 81 ? 1.288 11.154 1.183 1.00 87.44 81 PHE A O 1
ATOM 615 N N . SER A 1 82 ? 2.378 12.847 2.163 1.00 87.06 82 SER A N 1
ATOM 616 C CA . SER A 1 82 ? 3.564 12.806 1.295 1.00 87.06 82 SER A CA 1
ATOM 617 C C . SER A 1 82 ? 4.065 11.385 0.968 1.00 87.06 82 SER A C 1
ATOM 619 O O . SER A 1 82 ? 4.254 11.046 -0.202 1.00 87.06 82 SER A O 1
ATOM 621 N N . VAL A 1 83 ? 4.195 10.513 1.974 1.00 86.50 83 VAL A N 1
ATOM 622 C CA . VAL A 1 83 ? 4.651 9.123 1.795 1.00 86.50 83 VAL A CA 1
ATOM 623 C C . VAL A 1 83 ? 3.590 8.255 1.106 1.00 86.50 83 VAL A C 1
ATOM 625 O O . VAL A 1 83 ? 3.910 7.504 0.184 1.00 86.50 83 VAL A O 1
ATOM 628 N N . VAL A 1 84 ? 2.319 8.372 1.507 1.00 91.50 84 VAL A N 1
ATOM 629 C CA . VAL A 1 84 ? 1.202 7.607 0.918 1.00 91.50 84 VAL A CA 1
ATOM 630 C C . VAL A 1 84 ? 0.954 8.019 -0.532 1.00 91.50 84 VAL A C 1
ATOM 632 O O . VAL A 1 84 ? 0.692 7.167 -1.377 1.00 91.50 84 VAL A O 1
ATOM 635 N N . GLY A 1 85 ? 1.087 9.306 -0.845 1.00 91.50 85 GLY A N 1
ATOM 636 C CA . GLY A 1 85 ? 0.985 9.848 -2.193 1.00 91.50 85 GLY A CA 1
ATOM 637 C C . GLY A 1 85 ? 2.059 9.285 -3.117 1.00 91.50 85 GLY A C 1
ATOM 638 O O . GLY A 1 85 ? 1.729 8.789 -4.193 1.00 91.50 85 GLY A O 1
ATOM 639 N N . ARG A 1 86 ? 3.325 9.270 -2.674 1.00 90.00 86 ARG A N 1
ATOM 640 C CA . ARG A 1 86 ? 4.427 8.634 -3.420 1.00 90.00 86 ARG A CA 1
ATOM 641 C C . ARG A 1 86 ? 4.186 7.140 -3.623 1.00 90.00 86 ARG A C 1
ATOM 643 O O . ARG A 1 86 ? 4.296 6.645 -4.743 1.00 90.00 86 ARG A O 1
ATOM 650 N N . ALA A 1 87 ? 3.804 6.430 -2.561 1.00 92.25 87 ALA A N 1
ATOM 651 C CA . ALA A 1 87 ? 3.481 5.009 -2.635 1.00 92.25 87 ALA A CA 1
ATOM 652 C C . ALA A 1 87 ? 2.334 4.738 -3.625 1.00 92.25 87 ALA A C 1
ATOM 654 O O . ALA A 1 87 ? 2.446 3.847 -4.460 1.00 92.25 87 ALA A O 1
ATOM 655 N N . SER A 1 88 ? 1.274 5.550 -3.595 1.00 94.06 88 SER A N 1
ATOM 656 C CA . SER A 1 88 ? 0.136 5.453 -4.514 1.00 94.06 88 SER A CA 1
ATOM 657 C C . SER A 1 88 ? 0.551 5.655 -5.972 1.00 94.06 88 SER A C 1
ATOM 659 O O . SER A 1 88 ? 0.175 4.863 -6.835 1.00 94.06 88 SER A O 1
ATOM 661 N N . GLN A 1 89 ? 1.376 6.667 -6.258 1.00 92.81 89 GLN A N 1
ATOM 662 C CA . GLN A 1 89 ? 1.893 6.901 -7.609 1.00 92.81 89 GLN A CA 1
ATOM 663 C C . GLN A 1 89 ? 2.730 5.719 -8.110 1.00 92.81 89 GLN A C 1
ATOM 665 O O . GLN A 1 89 ? 2.546 5.283 -9.247 1.00 92.81 89 GLN A O 1
ATOM 670 N N . LEU A 1 90 ? 3.595 5.161 -7.257 1.00 92.50 90 LEU A N 1
ATOM 671 C CA . LEU A 1 90 ? 4.412 3.996 -7.593 1.00 92.50 90 LEU A CA 1
ATOM 672 C C . LEU A 1 90 ? 3.557 2.748 -7.850 1.00 92.50 90 LEU A C 1
ATOM 674 O O . LEU A 1 90 ? 3.779 2.035 -8.827 1.00 92.50 90 LEU A O 1
ATOM 678 N N . VAL A 1 91 ? 2.555 2.501 -7.002 1.00 94.12 91 VAL A N 1
ATOM 679 C CA . VAL A 1 91 ? 1.598 1.400 -7.178 1.00 94.12 91 VAL A CA 1
ATOM 680 C C . VAL A 1 91 ? 0.819 1.567 -8.479 1.00 94.12 91 VAL A C 1
ATOM 682 O O . VAL A 1 91 ? 0.685 0.604 -9.232 1.00 94.12 91 VAL A O 1
ATOM 685 N N . ASN A 1 92 ? 0.349 2.778 -8.781 1.00 93.56 92 ASN A N 1
ATOM 686 C CA . ASN A 1 92 ? -0.369 3.056 -10.019 1.00 93.56 92 ASN A CA 1
ATOM 687 C C . ASN A 1 92 ? 0.516 2.825 -11.252 1.00 93.56 92 ASN A C 1
ATOM 689 O O . ASN A 1 92 ? 0.098 2.153 -12.192 1.00 93.56 92 ASN A O 1
ATOM 693 N N . TRP A 1 93 ? 1.760 3.314 -11.230 1.00 93.75 93 TRP A N 1
ATOM 694 C CA . TRP A 1 93 ? 2.726 3.048 -12.297 1.00 93.75 93 TRP A CA 1
ATOM 695 C C . TRP A 1 93 ? 2.935 1.543 -12.498 1.00 93.75 93 TRP A C 1
ATOM 697 O O . TRP A 1 93 ? 2.818 1.064 -13.625 1.00 93.75 93 TRP A O 1
ATOM 707 N N . TYR A 1 94 ? 3.159 0.798 -11.411 1.00 93.06 94 TYR A N 1
ATOM 708 C CA . TYR A 1 94 ? 3.347 -0.651 -11.450 1.00 93.06 94 TYR A CA 1
ATOM 709 C C . TYR A 1 94 ? 2.139 -1.377 -12.052 1.00 93.06 94 TYR A C 1
ATOM 711 O O . TYR A 1 94 ? 2.314 -2.244 -12.903 1.00 93.06 94 TYR A O 1
ATOM 719 N N . ILE A 1 95 ? 0.917 -1.024 -11.641 1.00 90.94 95 ILE A N 1
ATOM 720 C CA . ILE A 1 95 ? -0.310 -1.650 -12.155 1.00 90.94 95 ILE A CA 1
ATOM 721 C C . ILE A 1 95 ? -0.463 -1.385 -13.657 1.00 90.94 95 ILE A C 1
ATOM 723 O O . ILE A 1 95 ? -0.743 -2.317 -14.409 1.00 90.94 95 ILE A O 1
ATOM 727 N N . MET A 1 96 ? -0.245 -0.143 -14.094 1.00 93.81 96 MET A N 1
ATOM 728 C CA . MET A 1 96 ? -0.423 0.269 -15.491 1.00 93.81 96 MET A CA 1
ATOM 729 C C . MET A 1 96 ? 0.635 -0.302 -16.444 1.00 93.81 96 MET A C 1
ATOM 731 O O . MET A 1 96 ? 0.366 -0.415 -17.634 1.00 93.81 96 MET A O 1
ATOM 735 N N . HIS A 1 97 ? 1.816 -0.665 -15.937 1.00 94.38 97 HIS A N 1
ATOM 736 C CA . HIS A 1 97 ? 2.957 -1.116 -16.747 1.00 94.38 97 HIS A CA 1
ATOM 737 C C . HIS A 1 97 ? 3.399 -2.546 -16.413 1.00 94.38 97 HIS A C 1
ATOM 739 O O . HIS A 1 97 ? 4.524 -2.941 -16.712 1.00 94.38 97 HIS A O 1
ATOM 745 N N . ARG A 1 98 ? 2.536 -3.341 -15.766 1.00 87.88 98 ARG A N 1
ATOM 746 C CA . ARG A 1 98 ? 2.872 -4.721 -15.382 1.00 87.88 98 ARG A CA 1
ATOM 747 C C . ARG A 1 98 ? 3.077 -5.643 -16.590 1.00 87.88 98 ARG A C 1
ATOM 749 O O . ARG A 1 98 ? 3.831 -6.608 -16.484 1.00 87.88 98 ARG A O 1
ATOM 756 N N . TYR A 1 99 ? 2.395 -5.370 -17.698 1.00 90.06 99 TYR A N 1
ATOM 757 C CA . TYR A 1 99 ? 2.476 -6.133 -18.942 1.00 90.06 99 TYR A CA 1
ATOM 758 C C . TYR A 1 99 ? 2.873 -5.196 -20.088 1.00 90.06 99 TYR A C 1
ATOM 760 O O . TYR A 1 99 ? 2.507 -4.020 -20.060 1.00 90.06 99 TYR A O 1
ATOM 768 N N . CYS A 1 100 ? 3.647 -5.716 -21.043 1.00 84.81 100 CYS A N 1
ATOM 769 C CA . CYS A 1 100 ? 4.131 -4.978 -22.211 1.00 84.81 100 CYS A CA 1
ATOM 770 C C . CYS A 1 100 ? 3.103 -4.947 -23.342 1.00 84.8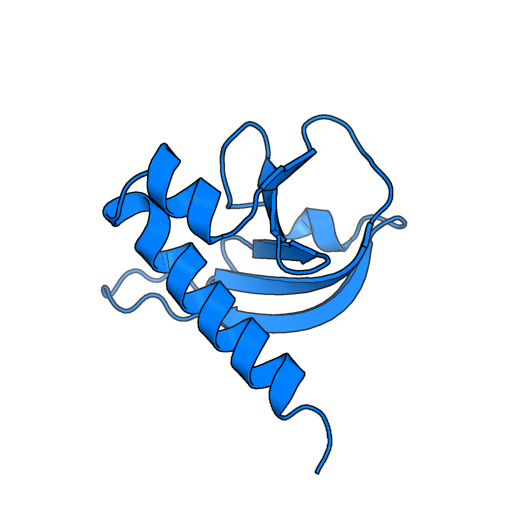1 100 CYS A C 1
ATOM 772 O O . CYS A 1 100 ? 2.445 -5.991 -23.557 1.00 84.81 100 CYS A O 1
#

pLDDT: mean 86.58, std 11.29, range [46.47, 96.0]

Secondary structure (DSSP, 8-state):
--SEEEEEETTEEEEETTBSEE-GGGGGSTTEEEEEEEEE--SSS----EEEEEEEEE---TTEEEEEHHHHHHHHHHHHHHHHHHHHHHHHHHHHTS--

Sequence (100 aa):
MPAAVILFHEGSVLLNNGRPLWNPNVLNRPDVVLRALLPVADEAGGAGVYQVAVLDSLKPFPGIEPVGVRQFLLESGFDSFSVVGRASQLVNWYIMHRYC

Radius of gyration: 12.88 Å; chains: 1; bounding box: 29×33×36 Å